Protein AF-A0A0P9D0D9-F1 (afdb_monomer_lite)

Secondary structure (DSSP, 8-state):
-----SEEEHHHHHHHHHHH--S--TTHHHHHHHHHHTBSEEEEEEEEGGGEE---TTGGG-HHHHHHHHS-GGGSPPEEEEEEETTTTEEEEEE-HHHHHHHHHTT--EEEEEEE-GGGB-S----

Radius of gyration: 14.39 Å; chains: 1; bounding box: 33×36×36 Å

Sequence (127 aa):
MKEYPERIEAQALLKLVLGLHTRVLRNDDEGLRQQISQFSDYVLRSVPLDELLLRFDDWGNDARVLEYADMDVDKQPPIVLGHRMYPSGKLNVIDGLHRSVARLRCGLDTVWAYVPDDDRIKAGIDA

pLDDT: mean 84.09, std 15.45, range [35.59, 97.25]

Organism: NCBI:txid471514

InterPro domains:
  IPR036086 ParB/Sulfiredoxin superfamily [SSF110849] (34-118)

Foldseek 3Di:
DPDDDQKDFLVRVLVVQVVVCPDDDPPLSVVLSVQSVQFGMWGKDKDFLVLAPADVPPLLPPVLLVVLLPDDQVPDDAWEWGDQDPPVSHIYTSGDSSNSSSCVVNVHGITIYTYGPPVGRPPDDDD

Structure (mmCIF, N/CA/C/O backbone):
data_AF-A0A0P9D0D9-F1
#
_entry.id   AF-A0A0P9D0D9-F1
#
loop_
_atom_site.group_PDB
_atom_site.id
_atom_site.type_symbol
_atom_site.label_atom_id
_atom_site.label_alt_id
_atom_site.label_comp_i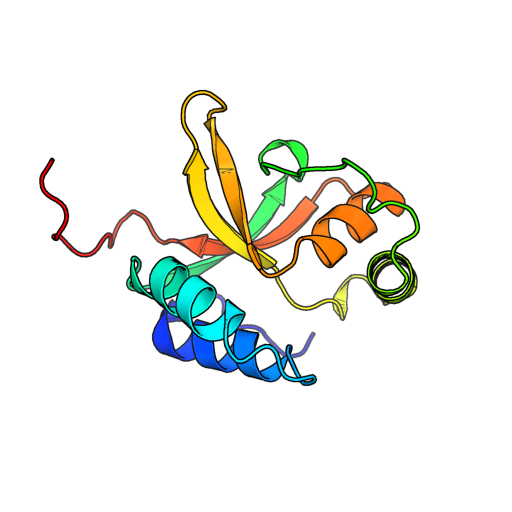d
_atom_site.label_asym_id
_atom_site.label_entity_id
_atom_site.label_seq_id
_atom_site.pdbx_PDB_ins_code
_atom_site.Cartn_x
_atom_site.Cartn_y
_atom_site.Cartn_z
_atom_site.occupancy
_atom_site.B_iso_or_equiv
_atom_site.auth_seq_id
_atom_site.auth_comp_id
_atom_site.auth_asym_id
_atom_site.auth_atom_id
_atom_site.pdbx_PDB_model_num
ATOM 1 N N . MET A 1 1 ? -1.221 -17.423 -2.555 1.00 50.34 1 MET A N 1
ATOM 2 C CA . MET A 1 1 ? -0.846 -16.344 -1.618 1.00 50.34 1 MET A CA 1
ATOM 3 C C . MET A 1 1 ? -0.649 -16.936 -0.232 1.00 50.34 1 MET A C 1
ATOM 5 O O . MET A 1 1 ? -1.461 -17.764 0.154 1.00 50.34 1 MET A O 1
ATOM 9 N N . LYS A 1 2 ? 0.380 -16.531 0.531 1.00 50.75 2 LYS A N 1
ATOM 10 C CA . LYS A 1 2 ? 0.234 -16.549 2.000 1.00 50.75 2 LYS A CA 1
ATOM 11 C C . LYS A 1 2 ? -1.017 -15.718 2.276 1.00 50.75 2 LYS A C 1
ATOM 13 O O . LYS A 1 2 ? -1.059 -14.583 1.816 1.00 50.75 2 LYS A O 1
ATOM 18 N N . GLU A 1 3 ? -2.036 -16.313 2.882 1.00 80.81 3 GLU A N 1
ATOM 19 C CA . GLU A 1 3 ? -3.331 -15.668 3.100 1.00 80.81 3 GLU A CA 1
ATOM 20 C C . GLU A 1 3 ? -3.124 -14.444 3.995 1.00 80.81 3 GLU A C 1
ATOM 22 O O . GLU A 1 3 ? -2.958 -14.550 5.210 1.00 80.81 3 GLU A O 1
ATOM 27 N N . TYR A 1 4 ? -3.026 -13.272 3.372 1.00 90.31 4 TYR A N 1
ATOM 28 C CA . TYR A 1 4 ? -3.107 -12.014 4.089 1.00 90.31 4 TYR A CA 1
ATOM 29 C C . TYR A 1 4 ? -4.527 -11.928 4.651 1.00 90.31 4 TYR A C 1
ATOM 31 O O . TYR A 1 4 ? -5.474 -12.146 3.892 1.00 90.31 4 TYR A O 1
ATOM 39 N N . PRO A 1 5 ? -4.699 -11.673 5.956 1.00 93.69 5 PRO A N 1
ATOM 40 C CA . PRO A 1 5 ? -6.031 -11.593 6.528 1.00 93.69 5 PRO A CA 1
ATOM 41 C C . PRO A 1 5 ? -6.815 -10.452 5.870 1.00 93.69 5 PRO A C 1
ATOM 43 O O . PRO A 1 5 ? -6.277 -9.375 5.626 1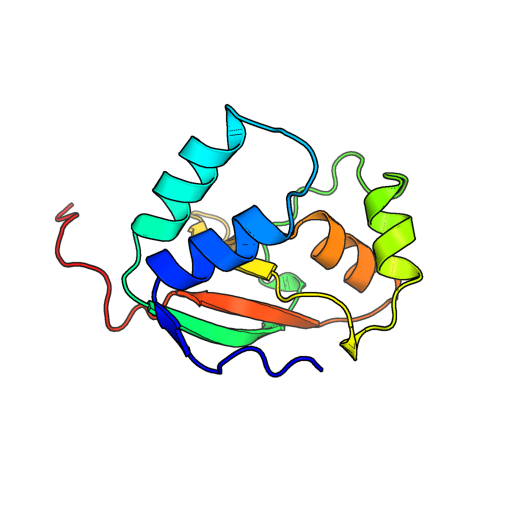.00 93.69 5 PRO A O 1
ATOM 46 N N . GLU A 1 6 ? -8.105 -10.670 5.619 1.00 94.44 6 GLU A N 1
ATOM 47 C CA . GLU A 1 6 ? -8.977 -9.643 5.030 1.00 94.44 6 GLU A CA 1
ATOM 48 C C . GLU A 1 6 ? -9.056 -8.378 5.897 1.00 94.44 6 GLU A C 1
ATOM 50 O O . GLU A 1 6 ? -9.304 -7.285 5.394 1.00 94.44 6 GLU A O 1
ATOM 55 N N . ARG A 1 7 ? -8.817 -8.521 7.204 1.00 95.06 7 ARG A N 1
ATOM 56 C CA . ARG A 1 7 ? -8.773 -7.439 8.184 1.00 95.06 7 ARG A CA 1
ATOM 57 C C . ARG A 1 7 ? -7.596 -7.626 9.131 1.00 95.06 7 ARG A C 1
ATOM 59 O O . ARG A 1 7 ? -7.321 -8.742 9.567 1.00 95.06 7 ARG A O 1
ATOM 66 N N . ILE A 1 8 ? -6.936 -6.532 9.490 1.00 95.31 8 ILE A N 1
ATOM 67 C CA . ILE A 1 8 ? -5.769 -6.555 10.369 1.00 95.31 8 ILE A CA 1
ATOM 68 C C . ILE A 1 8 ? -5.737 -5.327 11.281 1.00 95.31 8 ILE A C 1
ATOM 70 O O . ILE A 1 8 ? -5.945 -4.201 10.836 1.00 95.31 8 ILE A O 1
ATOM 74 N N . GLU A 1 9 ? -5.446 -5.539 12.561 1.00 95.06 9 GLU A N 1
ATOM 75 C CA . GLU A 1 9 ? -5.218 -4.444 13.507 1.00 95.06 9 GLU A CA 1
ATOM 76 C C . GLU A 1 9 ? -3.925 -3.697 13.157 1.00 95.06 9 GLU A C 1
ATOM 78 O O . GLU A 1 9 ? -2.925 -4.310 12.765 1.00 95.06 9 GLU A O 1
ATOM 83 N N . ALA A 1 10 ? -3.886 -2.385 13.387 1.00 92.81 10 ALA A N 1
ATOM 84 C CA . ALA A 1 10 ? -2.731 -1.542 13.072 1.00 92.81 10 ALA A CA 1
ATOM 85 C C . ALA A 1 10 ? -1.412 -2.058 13.680 1.00 92.81 10 ALA A C 1
ATOM 87 O O . ALA A 1 10 ? -0.364 -2.025 13.035 1.00 92.81 10 ALA A O 1
ATOM 88 N N . GLN A 1 11 ? -1.447 -2.603 14.903 1.00 92.88 11 GLN A N 1
ATOM 89 C CA . GLN A 1 11 ? -0.252 -3.160 15.544 1.00 92.88 11 GLN A CA 1
ATOM 90 C C . GLN A 1 11 ? 0.251 -4.434 14.845 1.00 92.88 11 GLN A C 1
ATOM 92 O O . GLN A 1 11 ? 1.463 -4.646 14.742 1.00 92.88 11 GLN A O 1
ATOM 97 N N . ALA A 1 12 ? -0.659 -5.291 14.377 1.00 94.69 12 ALA A N 1
ATOM 98 C CA . ALA A 1 12 ? -0.314 -6.492 13.624 1.00 94.69 12 ALA A CA 1
ATOM 99 C C . ALA A 1 12 ? 0.183 -6.137 12.215 1.00 94.69 12 ALA A C 1
ATOM 101 O O . ALA A 1 12 ? 1.179 -6.704 11.762 1.00 94.69 12 ALA A O 1
ATOM 102 N N . LEU A 1 13 ? -0.435 -5.142 11.571 1.00 94.94 13 LEU A N 1
ATOM 103 C CA . LEU A 1 13 ? 0.015 -4.615 10.285 1.00 94.94 13 LEU A CA 1
ATOM 104 C C . LEU A 1 13 ? 1.421 -4.027 10.380 1.00 94.94 13 LEU A C 1
ATOM 106 O O . LEU A 1 13 ? 2.272 -4.350 9.558 1.00 94.94 13 LEU A O 1
ATOM 110 N N . LEU A 1 14 ? 1.705 -3.239 11.418 1.00 93.00 14 LEU A N 1
ATOM 111 C CA . LEU A 1 14 ? 3.039 -2.689 11.640 1.00 93.00 14 LEU A CA 1
ATOM 112 C C . LEU A 1 14 ? 4.092 -3.799 11.771 1.00 93.00 14 LEU A C 1
ATOM 114 O O . LEU A 1 14 ? 5.147 -3.717 11.152 1.00 93.00 14 LEU A O 1
ATOM 118 N N . LYS A 1 15 ? 3.808 -4.873 12.523 1.00 91.31 15 LYS A N 1
ATOM 119 C CA . LYS A 1 15 ? 4.717 -6.032 12.617 1.00 91.31 15 LYS A CA 1
ATOM 120 C C . LYS A 1 15 ? 4.943 -6.696 11.257 1.00 91.31 15 LYS A C 1
ATOM 122 O O . LYS A 1 15 ? 6.069 -7.092 10.963 1.00 91.31 15 LYS A O 1
ATOM 127 N N . LEU A 1 16 ? 3.894 -6.811 10.442 1.00 91.19 16 LEU A N 1
ATOM 128 C CA . LEU A 1 16 ? 3.983 -7.356 9.089 1.00 91.19 16 LEU A CA 1
ATOM 129 C C . LEU A 1 16 ? 4.884 -6.487 8.205 1.00 91.19 16 LEU A C 1
ATOM 131 O O . LEU A 1 16 ? 5.813 -7.015 7.602 1.00 91.19 16 LEU A O 1
ATOM 135 N N . VAL A 1 17 ? 4.651 -5.172 8.173 1.00 91.06 17 VAL A N 1
ATOM 136 C CA . VAL A 1 17 ? 5.437 -4.210 7.381 1.00 91.06 17 VAL A CA 1
ATOM 137 C C . VAL A 1 17 ? 6.905 -4.226 7.802 1.00 91.06 17 VAL A C 1
ATOM 139 O O . VAL A 1 17 ? 7.780 -4.411 6.959 1.00 91.06 17 VAL A O 1
ATOM 142 N N . LEU A 1 18 ? 7.188 -4.139 9.104 1.00 88.00 18 LEU A N 1
ATOM 143 C CA . LEU A 1 18 ? 8.560 -4.180 9.622 1.00 88.00 18 LEU A CA 1
ATOM 144 C C . LEU A 1 18 ? 9.261 -5.512 9.308 1.00 88.00 18 LEU A C 1
ATOM 146 O O . LEU A 1 18 ? 10.463 -5.537 9.064 1.00 88.00 18 LEU A O 1
ATOM 150 N N . GLY A 1 19 ? 8.517 -6.622 9.254 1.00 87.19 19 GLY A N 1
ATOM 151 C CA . GLY A 1 19 ? 9.046 -7.918 8.826 1.00 87.19 19 GLY A CA 1
ATOM 152 C C . GLY A 1 19 ? 9.440 -7.977 7.344 1.00 87.19 19 GLY A C 1
ATOM 153 O O . GLY A 1 19 ? 10.298 -8.780 6.982 1.00 87.19 19 GLY A O 1
ATOM 154 N N . LEU A 1 20 ? 8.849 -7.131 6.491 1.00 84.19 20 LEU A N 1
ATOM 155 C CA . LEU A 1 20 ? 9.225 -6.995 5.077 1.00 84.19 20 LEU A CA 1
ATOM 156 C C . LEU A 1 20 ? 10.466 -6.107 4.896 1.00 84.19 20 LEU A C 1
ATOM 158 O O . LEU A 1 20 ? 11.214 -6.274 3.934 1.00 84.19 20 LEU A O 1
ATOM 162 N N . HIS A 1 21 ? 10.712 -5.187 5.828 1.00 80.69 21 HIS A N 1
ATOM 163 C CA . HIS A 1 21 ? 11.859 -4.278 5.830 1.00 80.69 21 HIS A CA 1
ATOM 164 C C . HIS A 1 21 ? 13.078 -4.953 6.485 1.00 80.69 21 HIS A C 1
ATOM 166 O O . HIS A 1 21 ? 13.580 -4.545 7.526 1.00 80.69 21 HIS A O 1
ATOM 172 N N . THR A 1 22 ? 13.596 -6.023 5.873 1.00 65.56 22 THR A N 1
ATOM 173 C CA . THR A 1 22 ? 14.697 -6.833 6.441 1.00 65.56 22 THR A CA 1
ATOM 174 C C . THR A 1 22 ? 16.072 -6.139 6.444 1.00 65.56 22 THR A C 1
ATOM 176 O O . THR A 1 22 ? 17.063 -6.740 6.861 1.00 65.56 22 THR A O 1
ATOM 179 N N . ARG A 1 23 ? 16.178 -4.889 5.968 1.00 57.69 23 ARG A N 1
ATOM 180 C CA . ARG A 1 23 ? 17.413 -4.087 5.949 1.00 57.69 23 ARG A CA 1
ATOM 181 C C . ARG A 1 23 ? 17.166 -2.716 6.588 1.00 57.69 23 ARG A C 1
ATOM 183 O O . ARG A 1 23 ? 16.705 -1.799 5.931 1.00 57.69 23 ARG A O 1
ATOM 190 N N . VAL A 1 24 ? 17.488 -2.645 7.881 1.00 52.31 24 VAL A N 1
ATOM 191 C CA . VAL A 1 24 ? 17.735 -1.473 8.745 1.00 52.31 24 VAL A CA 1
ATOM 192 C C . VAL A 1 24 ? 17.421 -0.097 8.132 1.00 52.31 24 VAL A C 1
ATOM 194 O O . VAL A 1 24 ? 18.274 0.488 7.468 1.00 52.31 24 VAL A O 1
ATOM 197 N N . LEU A 1 25 ? 16.278 0.483 8.506 1.00 51.28 25 LEU A N 1
ATOM 198 C CA . LEU A 1 25 ? 16.042 1.932 8.476 1.00 51.28 25 LEU A CA 1
ATOM 199 C C . LEU A 1 25 ? 15.435 2.368 9.817 1.00 51.28 25 LEU A C 1
ATOM 201 O O . LEU A 1 25 ? 14.258 2.682 9.925 1.00 51.28 25 LEU A O 1
ATOM 205 N N . ARG A 1 26 ? 16.270 2.409 10.869 1.00 54.59 26 ARG A N 1
ATOM 206 C CA . ARG A 1 26 ? 15.846 2.754 12.246 1.00 54.59 26 ARG A CA 1
ATOM 207 C C . ARG A 1 26 ? 15.100 4.093 12.370 1.00 54.59 26 ARG A C 1
ATOM 209 O O . ARG A 1 26 ? 14.390 4.276 13.350 1.00 54.59 26 ARG A O 1
ATOM 216 N N . ASN A 1 27 ? 15.283 5.016 11.424 1.00 54.59 27 ASN A N 1
ATOM 217 C CA . ASN A 1 27 ? 14.621 6.323 11.437 1.00 54.59 27 ASN A CA 1
ATOM 218 C C . ASN A 1 27 ? 13.268 6.324 10.700 1.00 54.59 27 ASN A C 1
ATOM 220 O O . ASN A 1 27 ? 12.391 7.095 11.079 1.00 54.59 27 ASN A O 1
ATOM 224 N N . ASP A 1 28 ? 13.072 5.453 9.705 1.00 62.94 28 ASP A N 1
ATOM 225 C CA . ASP A 1 28 ? 11.815 5.385 8.940 1.00 62.94 28 ASP A CA 1
ATOM 226 C C . ASP A 1 28 ? 10.740 4.582 9.690 1.00 62.94 28 ASP A C 1
ATOM 228 O O . ASP A 1 28 ? 9.543 4.837 9.535 1.00 62.94 28 ASP A O 1
ATOM 232 N N . ASP A 1 29 ? 11.160 3.684 10.587 1.00 76.44 29 ASP A N 1
ATOM 233 C CA . ASP A 1 29 ? 10.271 2.869 11.421 1.00 76.44 29 ASP A CA 1
ATOM 234 C C . ASP A 1 29 ? 9.351 3.712 12.319 1.00 76.44 29 ASP A C 1
ATOM 236 O O . ASP A 1 29 ? 8.203 3.331 12.556 1.00 76.44 29 ASP A O 1
ATOM 240 N N . GLU A 1 30 ? 9.823 4.862 12.814 1.00 82.06 30 GLU A N 1
ATOM 241 C CA . GLU A 1 30 ? 9.011 5.749 13.656 1.00 82.06 30 GLU A CA 1
ATOM 242 C C . GLU A 1 30 ? 7.954 6.490 12.825 1.00 82.06 30 GLU A C 1
ATOM 244 O O . GLU A 1 30 ? 6.794 6.567 13.228 1.00 82.06 30 GLU A O 1
ATOM 249 N N . GLY A 1 31 ? 8.311 6.953 11.622 1.00 86.12 31 GLY A N 1
ATOM 250 C CA . GLY A 1 31 ? 7.362 7.573 10.694 1.00 86.12 31 GLY A CA 1
ATOM 251 C C . GLY A 1 31 ? 6.288 6.592 10.211 1.00 86.12 31 GLY A C 1
ATOM 252 O O . GLY A 1 31 ? 5.108 6.946 10.148 1.00 86.12 31 GLY A O 1
ATOM 253 N N . LEU A 1 32 ? 6.674 5.345 9.922 1.00 87.62 32 LEU A N 1
ATOM 254 C CA . LEU A 1 32 ? 5.744 4.258 9.602 1.00 87.62 32 LEU A CA 1
ATOM 255 C C . LEU A 1 32 ? 4.843 3.930 10.793 1.00 87.62 32 LEU A C 1
ATOM 257 O O . LEU A 1 32 ? 3.627 3.826 10.640 1.00 87.62 32 LEU A O 1
ATOM 261 N N . ARG A 1 33 ? 5.418 3.808 11.996 1.00 90.06 33 ARG A N 1
ATOM 262 C CA . ARG A 1 33 ? 4.663 3.548 13.226 1.00 90.06 33 ARG A CA 1
ATOM 263 C C . ARG A 1 33 ? 3.622 4.629 13.474 1.00 90.06 33 ARG A C 1
ATOM 265 O O . ARG A 1 33 ? 2.477 4.275 13.749 1.00 90.06 33 ARG A O 1
ATOM 272 N N . GLN A 1 34 ? 3.994 5.904 13.384 1.00 88.44 34 GLN A N 1
ATOM 273 C CA . GLN A 1 34 ? 3.077 7.020 13.609 1.00 88.44 34 GLN A CA 1
ATOM 274 C C . GLN A 1 34 ? 1.930 7.006 12.601 1.00 88.44 34 GLN A C 1
ATOM 276 O O . GLN A 1 34 ? 0.776 7.024 13.015 1.00 88.44 34 GLN A O 1
ATOM 281 N N . GLN A 1 35 ? 2.229 6.888 11.304 1.00 90.44 35 GLN A N 1
ATOM 282 C CA . GLN A 1 35 ? 1.199 6.863 10.261 1.00 90.44 35 GLN A CA 1
ATOM 283 C C . GLN A 1 35 ? 0.274 5.647 10.384 1.00 90.44 35 GLN A C 1
ATOM 285 O O . GLN A 1 35 ? -0.941 5.797 10.311 1.00 90.44 35 GLN A O 1
ATOM 290 N N . ILE A 1 36 ? 0.817 4.449 10.631 1.00 91.94 36 ILE A N 1
ATOM 291 C CA . ILE A 1 36 ? -0.009 3.239 10.740 1.00 91.94 36 ILE A CA 1
ATOM 292 C C . ILE A 1 36 ? -0.894 3.283 11.993 1.00 91.94 36 ILE A C 1
ATOM 294 O O . ILE A 1 36 ? -2.062 2.897 11.936 1.00 91.94 36 ILE A O 1
ATOM 298 N N . SER A 1 37 ? -0.355 3.776 13.114 1.00 90.44 37 SER A N 1
ATOM 299 C CA . SER A 1 37 ? -1.030 3.773 14.424 1.00 90.44 37 SER A CA 1
ATOM 300 C C . SER A 1 37 ? -2.098 4.860 14.589 1.00 90.44 37 SER A C 1
ATOM 302 O O . SE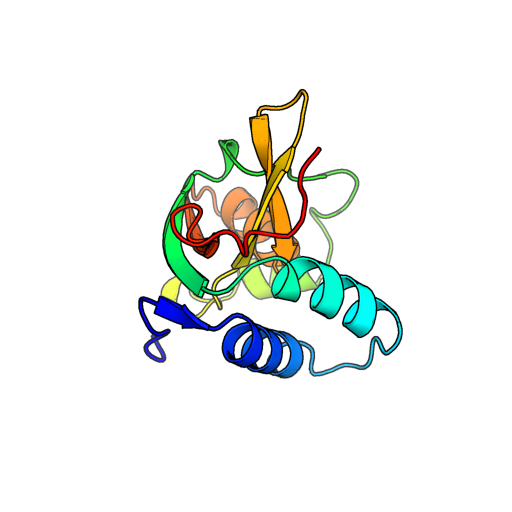R A 1 37 ? -2.794 4.856 15.608 1.00 90.44 37 SER A O 1
ATOM 304 N N . GLN A 1 38 ? -2.242 5.774 13.620 1.00 89.00 38 GLN A N 1
ATOM 305 C CA . GLN A 1 38 ? -3.374 6.713 13.549 1.00 89.00 38 GLN A CA 1
ATOM 306 C C . GLN A 1 38 ? -4.714 5.981 13.408 1.00 89.00 38 GLN A C 1
ATOM 308 O O . GLN A 1 38 ? -5.754 6.488 13.825 1.00 89.00 38 GLN A O 1
ATOM 313 N N . PHE A 1 39 ? -4.676 4.756 12.890 1.00 89.12 39 PHE A N 1
ATOM 314 C CA . PHE A 1 39 ? -5.845 3.932 12.639 1.00 89.12 39 PHE A CA 1
ATOM 315 C C . PHE A 1 39 ? -5.895 2.742 13.595 1.00 89.12 39 PHE A C 1
ATOM 317 O O . PHE A 1 39 ? -4.885 2.327 14.166 1.00 89.12 39 PHE A O 1
ATOM 324 N N . SER A 1 40 ? -7.094 2.207 13.805 1.00 89.38 40 SER A N 1
ATOM 325 C CA . SER A 1 40 ? -7.312 1.019 14.635 1.00 89.38 40 SER A CA 1
ATOM 326 C C . SER A 1 40 ? -7.161 -0.262 13.813 1.00 89.38 40 SER A C 1
ATOM 328 O O . SER A 1 40 ? -6.389 -1.150 14.176 1.00 89.38 40 SER A O 1
ATOM 330 N N . ASP A 1 41 ? -7.843 -0.301 12.672 1.00 92.81 41 ASP A N 1
ATOM 331 C CA . ASP A 1 41 ? -8.007 -1.458 11.807 1.00 92.81 41 ASP A CA 1
ATOM 332 C C . ASP A 1 41 ? -7.758 -1.085 10.342 1.00 92.81 41 ASP A C 1
ATOM 334 O O . ASP A 1 41 ? -7.995 0.045 9.908 1.00 92.81 41 ASP A O 1
ATOM 338 N N . TYR A 1 42 ? -7.327 -2.078 9.572 1.00 95.12 42 TYR A N 1
ATOM 339 C CA . TYR A 1 42 ? -7.180 -2.008 8.126 1.00 95.12 42 TYR A CA 1
ATOM 340 C C . TYR A 1 42 ? -7.912 -3.168 7.465 1.00 95.12 42 TYR A C 1
ATOM 342 O O . TYR A 1 42 ? -7.989 -4.265 8.021 1.00 95.12 42 TYR A O 1
ATOM 350 N N . VAL A 1 43 ? -8.394 -2.940 6.248 1.00 95.50 43 VAL A N 1
ATOM 351 C CA . VAL A 1 43 ? -9.076 -3.933 5.416 1.00 95.50 43 VAL A CA 1
ATOM 352 C C . VAL A 1 43 ? -8.302 -4.119 4.120 1.00 95.50 43 VAL A C 1
ATOM 354 O O . VAL A 1 43 ? -7.920 -3.145 3.472 1.00 95.50 43 VAL A O 1
ATOM 357 N N . LEU A 1 44 ? -8.074 -5.371 3.736 1.00 95.88 44 LEU A N 1
ATOM 358 C CA . LEU A 1 44 ? -7.433 -5.726 2.480 1.00 95.88 44 LEU A CA 1
ATOM 359 C C . LEU A 1 44 ? -8.408 -5.506 1.317 1.00 95.88 44 LEU A C 1
ATOM 361 O O . LEU A 1 44 ? -9.504 -6.065 1.300 1.00 95.88 44 LEU A O 1
ATOM 365 N N . ARG A 1 45 ? -8.021 -4.690 0.336 1.00 95.31 45 ARG A N 1
ATOM 366 C CA . ARG A 1 45 ? -8.834 -4.373 -0.847 1.00 95.31 45 ARG A CA 1
ATOM 367 C C . ARG A 1 45 ? -7.972 -4.308 -2.101 1.00 95.31 45 ARG A C 1
ATOM 369 O O . ARG A 1 45 ? -6.782 -4.009 -2.022 1.00 95.31 45 ARG A O 1
ATOM 376 N N . SER A 1 46 ? -8.586 -4.555 -3.254 1.00 95.62 46 SER A N 1
ATOM 377 C CA . SER A 1 46 ? -8.006 -4.169 -4.540 1.00 95.62 46 SER A CA 1
ATOM 378 C C . SER A 1 46 ? -8.310 -2.691 -4.766 1.00 95.62 46 SER A C 1
ATOM 380 O O . SER A 1 46 ? -9.473 -2.290 -4.696 1.00 95.62 46 SER A O 1
ATOM 382 N N . VAL A 1 47 ? -7.274 -1.879 -4.964 1.00 96.25 47 VAL A N 1
ATOM 383 C CA . VAL A 1 47 ? -7.384 -0.421 -5.095 1.00 96.25 47 VAL A CA 1
ATOM 384 C C . VAL A 1 47 ? -6.862 0.010 -6.467 1.00 96.25 47 VAL A C 1
ATOM 386 O O . VAL A 1 47 ? -5.770 -0.430 -6.847 1.00 96.25 47 VAL A O 1
ATOM 389 N N . PRO A 1 48 ? -7.597 0.864 -7.203 1.00 96.88 48 PRO A N 1
ATOM 390 C CA . PRO A 1 48 ? -7.107 1.469 -8.437 1.00 96.88 48 PRO A CA 1
ATOM 391 C C . PRO A 1 48 ? -5.831 2.287 -8.206 1.00 96.88 48 PRO A C 1
ATOM 393 O O . PRO A 1 48 ? -5.726 3.065 -7.257 1.00 96.88 48 PRO A O 1
ATOM 396 N N . LEU A 1 49 ? -4.838 2.122 -9.077 1.00 95.06 49 LEU A N 1
ATOM 397 C CA . LEU A 1 49 ? -3.548 2.808 -8.960 1.00 95.06 49 LEU A CA 1
ATOM 398 C C . LEU A 1 49 ? -3.652 4.318 -9.229 1.00 95.06 49 LEU A C 1
ATOM 400 O O . LEU A 1 49 ? -2.815 5.080 -8.747 1.00 95.06 49 LEU A O 1
ATOM 404 N N . ASP A 1 50 ? -4.670 4.770 -9.963 1.00 94.19 50 ASP A N 1
ATOM 405 C CA . ASP A 1 50 ? -4.923 6.188 -10.235 1.00 94.19 50 ASP A CA 1
ATOM 406 C C . ASP A 1 50 ? -5.472 6.951 -9.015 1.00 94.19 50 ASP A C 1
ATOM 408 O O . ASP A 1 50 ? -5.232 8.160 -8.892 1.00 94.19 50 ASP A O 1
ATOM 412 N N . GLU A 1 51 ? -6.101 6.249 -8.069 1.00 94.56 51 GLU A N 1
ATOM 413 C CA . GLU A 1 51 ? -6.500 6.776 -6.761 1.00 94.56 51 GLU A CA 1
ATOM 414 C C . GLU A 1 51 ? -5.316 7.019 -5.816 1.00 94.56 51 GLU A C 1
ATOM 416 O O . GLU A 1 51 ? -5.474 7.711 -4.806 1.00 94.56 51 GLU A O 1
ATOM 421 N N . LEU A 1 52 ? -4.129 6.482 -6.115 1.00 94.19 52 LEU A N 1
ATOM 422 C CA . LEU A 1 52 ? -2.960 6.605 -5.250 1.00 94.19 52 LEU A CA 1
ATOM 423 C C . LEU A 1 52 ? -2.173 7.885 -5.528 1.00 94.19 52 LEU A C 1
ATOM 425 O O . LEU A 1 52 ? -1.922 8.275 -6.674 1.00 94.19 52 LEU A O 1
ATOM 429 N N . LEU A 1 53 ? -1.711 8.524 -4.455 1.00 90.62 53 LEU A N 1
ATOM 430 C CA . LEU A 1 53 ? -0.745 9.609 -4.530 1.00 90.62 53 LEU A CA 1
ATOM 431 C C . LEU A 1 53 ? 0.658 9.023 -4.728 1.00 90.62 53 LEU A C 1
ATOM 433 O O . LEU A 1 53 ? 1.401 8.793 -3.775 1.00 90.62 53 LEU A O 1
ATOM 437 N N . LEU A 1 54 ? 1.014 8.778 -5.985 1.00 86.00 54 LEU A N 1
ATOM 438 C CA . LEU A 1 54 ? 2.333 8.292 -6.377 1.00 86.00 54 LEU A CA 1
ATOM 439 C C . LEU A 1 54 ? 3.224 9.475 -6.768 1.00 86.00 54 LEU A C 1
ATOM 441 O O . LEU A 1 54 ? 2.836 10.308 -7.586 1.00 86.00 54 LEU A O 1
ATOM 445 N N . ARG A 1 55 ? 4.422 9.550 -6.181 1.00 73.94 55 ARG A N 1
ATOM 446 C CA . ARG A 1 55 ? 5.473 10.487 -6.600 1.00 73.94 55 ARG A CA 1
ATOM 447 C C . ARG A 1 55 ? 6.418 9.724 -7.518 1.00 73.94 55 ARG A C 1
ATOM 449 O O . ARG A 1 55 ? 7.078 8.790 -7.073 1.00 73.94 55 ARG A O 1
ATOM 456 N N . PHE A 1 56 ? 6.413 10.060 -8.803 1.00 65.88 56 PHE A N 1
ATOM 457 C CA . PHE A 1 56 ? 7.090 9.279 -9.845 1.00 65.88 56 PHE A CA 1
ATOM 458 C C . PHE A 1 56 ? 8.548 9.665 -10.046 1.00 65.88 56 PHE A C 1
ATOM 460 O O . PHE A 1 56 ? 9.234 9.030 -10.842 1.00 65.88 56 PHE A O 1
ATOM 467 N N . ASP A 1 57 ? 9.014 10.665 -9.308 1.00 60.31 57 ASP A N 1
ATOM 468 C CA . ASP A 1 57 ? 9.998 11.630 -9.787 1.00 60.31 57 ASP A CA 1
ATOM 469 C C . ASP A 1 57 ? 11.414 11.072 -10.039 1.00 60.31 57 ASP A C 1
ATOM 471 O O . ASP A 1 57 ? 12.256 11.851 -10.443 1.00 60.31 57 ASP A O 1
ATOM 475 N N . ASP A 1 58 ? 11.671 9.764 -9.862 1.00 56.47 58 ASP A N 1
ATOM 476 C CA . ASP A 1 58 ? 12.861 9.054 -10.390 1.00 56.47 58 ASP A CA 1
ATOM 477 C C . ASP A 1 58 ? 12.841 7.506 -10.217 1.00 56.47 58 ASP A C 1
ATOM 479 O O . ASP A 1 58 ? 13.867 6.826 -10.265 1.00 56.47 58 ASP A O 1
ATOM 483 N N . TRP A 1 59 ? 11.674 6.882 -10.014 1.00 67.88 59 TRP A N 1
ATOM 484 C CA . TRP A 1 59 ? 11.609 5.500 -9.489 1.00 67.88 59 TRP A CA 1
ATOM 485 C C . TRP A 1 59 ? 11.623 4.411 -10.564 1.00 67.88 59 TRP A C 1
ATOM 487 O O . TRP A 1 59 ? 11.791 3.235 -10.248 1.00 67.88 59 TRP A O 1
ATOM 497 N N . GLY A 1 60 ? 11.465 4.776 -11.840 1.00 65.62 60 GLY A N 1
ATOM 498 C CA . GLY A 1 60 ? 11.320 3.812 -12.936 1.00 65.62 60 GLY A CA 1
ATOM 499 C C . GLY A 1 60 ? 12.491 2.833 -13.066 1.00 65.62 60 GLY A C 1
ATOM 500 O O . GLY A 1 60 ? 12.279 1.706 -13.507 1.00 65.62 60 GLY A O 1
ATOM 501 N N . ASN A 1 61 ? 13.694 3.235 -12.642 1.00 75.62 61 ASN A N 1
ATOM 502 C CA . ASN A 1 61 ? 14.911 2.421 -12.686 1.00 75.62 61 ASN A CA 1
ATOM 503 C C . ASN A 1 61 ? 15.440 2.026 -11.292 1.00 75.62 61 ASN A C 1
ATOM 505 O O . ASN A 1 61 ? 16.550 1.503 -11.203 1.00 75.62 61 ASN A O 1
ATOM 509 N N . ASP A 1 62 ? 14.687 2.256 -10.205 1.00 87.38 62 ASP A N 1
ATOM 510 C CA . ASP A 1 62 ? 15.072 1.746 -8.879 1.00 87.38 62 ASP A CA 1
ATOM 511 C C . ASP A 1 62 ? 15.068 0.208 -8.928 1.00 87.38 62 ASP A C 1
ATOM 513 O O . ASP A 1 62 ? 14.093 -0.413 -9.358 1.00 87.38 62 ASP A O 1
ATOM 517 N N . ALA A 1 63 ? 16.167 -0.416 -8.493 1.00 87.81 63 ALA A N 1
ATOM 518 C CA . ALA A 1 63 ? 16.338 -1.867 -8.528 1.00 87.81 63 ALA A CA 1
ATOM 519 C C . ALA A 1 63 ? 15.190 -2.615 -7.829 1.00 87.81 63 ALA A C 1
ATOM 521 O O . ALA A 1 63 ? 14.775 -3.668 -8.301 1.00 87.81 63 ALA A O 1
ATOM 522 N N . ARG A 1 64 ? 14.605 -2.042 -6.770 1.00 88.12 64 ARG A N 1
ATOM 523 C CA . ARG A 1 64 ? 13.454 -2.631 -6.071 1.00 88.12 64 ARG A CA 1
ATOM 524 C C . ARG A 1 64 ? 12.192 -2.616 -6.926 1.00 88.12 64 ARG A C 1
ATOM 526 O O . ARG A 1 64 ? 11.402 -3.547 -6.839 1.00 88.12 64 ARG A O 1
ATOM 533 N N . VAL A 1 65 ? 11.986 -1.589 -7.760 1.00 90.31 65 VAL A N 1
ATOM 534 C CA . VAL A 1 65 ? 10.872 -1.588 -8.729 1.00 90.31 65 VAL A CA 1
ATOM 535 C C . VAL A 1 65 ? 11.046 -2.733 -9.719 1.00 90.31 65 VAL A C 1
ATOM 537 O O . VAL A 1 65 ? 10.075 -3.427 -10.003 1.00 90.31 65 VAL A O 1
ATOM 540 N N . LEU A 1 66 ? 12.267 -2.958 -10.213 1.00 90.50 66 LEU A N 1
ATOM 541 C CA . LEU A 1 66 ? 12.560 -4.061 -11.133 1.00 90.50 66 LEU A CA 1
ATOM 542 C C . LEU A 1 66 ? 12.351 -5.426 -10.461 1.00 90.50 66 LEU A C 1
ATOM 544 O O . LEU A 1 66 ? 11.650 -6.267 -11.011 1.00 90.50 66 LEU A O 1
ATOM 548 N N . GLU A 1 67 ? 12.855 -5.610 -9.238 1.00 90.88 67 GLU A N 1
ATOM 549 C CA . GLU A 1 67 ? 12.654 -6.839 -8.456 1.00 90.88 67 GLU A CA 1
ATOM 550 C C . GLU A 1 67 ? 11.168 -7.164 -8.252 1.00 90.88 67 GLU A C 1
ATOM 552 O O . GLU A 1 67 ? 10.756 -8.317 -8.379 1.00 90.88 67 GLU A O 1
ATOM 557 N N . TYR A 1 68 ? 10.342 -6.158 -7.950 1.00 91.75 68 TYR A N 1
ATOM 558 C CA . TYR A 1 68 ? 8.900 -6.365 -7.836 1.00 91.75 68 TYR A CA 1
ATOM 559 C C . TYR A 1 68 ? 8.224 -6.577 -9.191 1.00 91.75 68 TYR A C 1
ATOM 561 O O . TYR A 1 68 ? 7.274 -7.350 -9.254 1.00 91.75 68 TYR A O 1
ATOM 569 N N . ALA A 1 69 ? 8.690 -5.935 -10.264 1.00 91.38 69 ALA A N 1
ATOM 570 C CA . ALA A 1 69 ? 8.142 -6.130 -11.606 1.00 91.38 69 ALA A CA 1
ATOM 571 C C . ALA A 1 69 ? 8.380 -7.561 -12.122 1.00 91.38 69 ALA A C 1
ATOM 573 O O . ALA A 1 69 ? 7.508 -8.116 -12.787 1.00 91.38 69 ALA A O 1
ATOM 574 N N . ASP A 1 70 ? 9.510 -8.169 -11.753 1.00 92.75 70 ASP A N 1
ATOM 575 C CA . ASP A 1 70 ? 9.849 -9.559 -12.080 1.00 92.75 70 ASP A CA 1
ATOM 576 C C . ASP A 1 70 ? 9.158 -10.580 -11.151 1.00 92.75 70 ASP A C 1
ATOM 578 O O . ASP A 1 70 ? 9.113 -11.780 -11.440 1.00 92.75 70 ASP A O 1
ATOM 582 N N . MET A 1 71 ? 8.613 -10.128 -10.016 1.00 90.69 71 MET A N 1
ATOM 583 C CA . MET A 1 71 ? 7.892 -10.976 -9.073 1.00 90.69 71 MET A CA 1
ATOM 584 C C . MET A 1 71 ? 6.474 -11.266 -9.566 1.00 90.69 71 MET A C 1
ATOM 586 O O . MET A 1 71 ? 5.731 -10.361 -9.941 1.00 90.69 71 MET A O 1
ATOM 590 N N . ASP A 1 72 ? 6.068 -12.532 -9.447 1.00 89.81 72 ASP A N 1
ATOM 591 C CA . ASP A 1 72 ? 4.680 -12.959 -9.629 1.00 89.81 72 ASP A CA 1
ATOM 592 C C . ASP A 1 72 ? 3.724 -12.055 -8.830 1.00 89.81 72 ASP A C 1
ATOM 594 O O . ASP A 1 72 ? 3.890 -11.849 -7.622 1.00 89.81 72 ASP A O 1
ATOM 598 N N . VAL A 1 73 ? 2.730 -11.516 -9.530 1.00 84.19 73 VAL A N 1
ATOM 599 C CA . VAL A 1 73 ? 1.737 -10.556 -9.042 1.00 84.19 73 VAL A CA 1
ATOM 600 C C . VAL A 1 73 ? 1.065 -11.057 -7.762 1.00 84.19 73 VAL A C 1
ATOM 602 O O . VAL A 1 73 ? 0.897 -10.281 -6.820 1.00 84.19 73 VAL A O 1
ATOM 605 N N . ASP A 1 74 ? 0.768 -12.356 -7.685 1.00 84.56 74 ASP A N 1
ATOM 606 C CA . ASP A 1 74 ? 0.103 -12.987 -6.536 1.00 84.56 74 ASP A CA 1
ATOM 607 C C . ASP A 1 74 ? 1.055 -13.283 -5.366 1.00 84.56 74 ASP A C 1
ATOM 609 O O . ASP A 1 74 ? 0.647 -13.780 -4.311 1.00 84.56 74 ASP A O 1
ATOM 613 N N . LYS A 1 75 ? 2.351 -13.018 -5.535 1.00 88.06 75 LYS A N 1
ATOM 614 C CA . LYS A 1 75 ? 3.369 -13.165 -4.486 1.00 88.06 75 LYS A CA 1
ATOM 615 C C . LYS A 1 75 ? 3.812 -11.828 -3.910 1.00 88.06 75 LYS A C 1
ATOM 617 O O . LYS A 1 75 ? 4.472 -11.820 -2.871 1.00 88.06 75 LYS A O 1
ATOM 622 N N . GLN A 1 76 ? 3.444 -10.719 -4.546 1.00 89.50 76 GLN A N 1
ATOM 623 C CA . GLN A 1 76 ? 3.767 -9.394 -4.038 1.00 89.50 76 GLN A CA 1
ATOM 624 C C . GLN A 1 76 ? 2.970 -9.109 -2.754 1.00 89.50 76 GLN A C 1
ATOM 626 O O . GLN A 1 76 ? 1.750 -9.291 -2.738 1.00 89.50 76 GLN A O 1
ATOM 631 N N . PRO A 1 77 ? 3.626 -8.644 -1.675 1.00 92.12 77 PRO A N 1
ATOM 632 C CA . PRO A 1 77 ? 2.917 -8.265 -0.464 1.00 92.12 77 PRO A CA 1
ATOM 633 C C . PRO A 1 77 ? 2.015 -7.048 -0.723 1.00 92.12 77 PRO A C 1
ATOM 635 O O . PRO A 1 77 ? 2.402 -6.165 -1.499 1.00 92.12 77 PRO A O 1
ATOM 638 N N . PRO A 1 78 ? 0.855 -6.948 -0.046 1.00 95.38 78 PRO A N 1
ATOM 639 C CA . PRO A 1 78 ? 0.011 -5.767 -0.117 1.00 95.38 78 PRO A CA 1
ATOM 640 C C . PRO A 1 78 ? 0.773 -4.485 0.234 1.00 95.38 78 PRO A C 1
ATOM 642 O O . PRO A 1 78 ? 1.757 -4.490 0.984 1.00 95.38 78 PRO A O 1
ATOM 645 N N . ILE A 1 79 ? 0.319 -3.368 -0.320 1.00 96.31 79 ILE A N 1
ATOM 646 C CA . ILE A 1 79 ? 0.763 -2.035 0.099 1.00 96.31 79 ILE A CA 1
ATOM 647 C C . ILE A 1 79 ? -0.042 -1.568 1.318 1.00 96.31 79 ILE A C 1
ATOM 649 O O . ILE A 1 79 ? -1.043 -2.187 1.683 1.00 96.31 79 ILE A O 1
ATOM 653 N N . VAL A 1 80 ? 0.379 -0.473 1.945 1.00 96.75 80 VAL A N 1
ATOM 654 C CA . VAL A 1 80 ? -0.355 0.147 3.057 1.00 96.75 80 VAL A CA 1
ATOM 655 C C . VAL A 1 80 ? -0.717 1.572 2.686 1.00 96.75 80 VAL A C 1
ATOM 657 O O . VAL A 1 80 ? 0.152 2.346 2.278 1.00 96.75 80 VAL A O 1
ATOM 660 N N . LEU A 1 81 ? -1.995 1.914 2.827 1.00 96.00 81 LEU A N 1
ATOM 661 C CA . LEU A 1 81 ? -2.518 3.243 2.527 1.00 96.00 81 LEU A CA 1
ATOM 662 C C . LEU A 1 81 ? -2.854 4.005 3.806 1.00 96.00 81 LEU A C 1
ATOM 664 O O . LEU A 1 81 ? -3.164 3.410 4.831 1.00 96.00 81 LEU A O 1
ATOM 668 N N . GLY A 1 82 ? -2.787 5.328 3.730 1.00 92.69 82 GLY A N 1
ATOM 669 C CA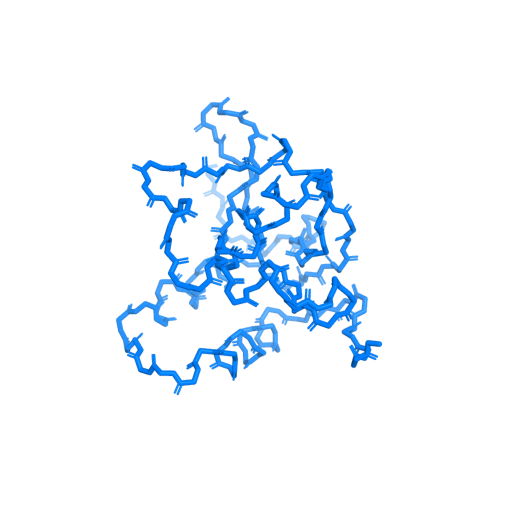 . GLY A 1 82 ? -3.266 6.245 4.759 1.00 92.69 82 GLY A CA 1
ATOM 670 C C . GLY A 1 82 ? -4.487 7.027 4.285 1.00 92.69 82 GLY A C 1
ATOM 671 O O . GLY A 1 82 ? -5.195 6.616 3.367 1.00 92.69 82 GLY A O 1
ATOM 672 N N . HIS A 1 83 ? -4.707 8.192 4.892 1.00 88.88 83 HIS A N 1
ATOM 673 C CA . HIS A 1 83 ? -5.804 9.085 4.526 1.00 88.88 83 HIS A CA 1
ATOM 674 C C . HIS A 1 83 ? -5.707 9.602 3.082 1.00 88.88 83 HIS A C 1
ATOM 676 O O . HIS A 1 83 ? -4.636 9.653 2.464 1.00 88.88 83 HIS A O 1
ATOM 682 N N . ARG A 1 84 ? -6.851 10.064 2.568 1.00 89.62 84 ARG A N 1
ATOM 683 C CA . ARG A 1 84 ? -6.896 10.881 1.353 1.00 89.62 84 ARG A CA 1
ATOM 684 C C . ARG A 1 84 ? -6.247 12.242 1.611 1.00 89.62 84 ARG A C 1
ATOM 686 O O . ARG A 1 84 ? -6.552 12.913 2.592 1.00 89.62 84 ARG A O 1
ATOM 693 N N . MET A 1 85 ? -5.373 12.661 0.705 1.00 86.62 85 MET A N 1
ATOM 694 C CA . MET A 1 85 ? -4.611 13.901 0.810 1.00 86.62 85 MET A CA 1
ATOM 695 C C . MET A 1 85 ? -5.340 15.052 0.118 1.00 86.62 85 MET A C 1
ATOM 697 O O . MET A 1 85 ? -5.602 15.001 -1.088 1.00 86.62 85 MET A O 1
ATOM 701 N N . TYR A 1 86 ? -5.604 16.131 0.852 1.00 80.69 86 TYR A N 1
ATOM 702 C CA . TYR A 1 86 ? -6.085 17.390 0.281 1.00 80.69 86 TYR A CA 1
ATOM 703 C C . TYR A 1 86 ? -4.934 18.157 -0.408 1.00 80.69 86 TYR A C 1
ATOM 705 O O . TYR A 1 86 ? -3.820 18.163 0.117 1.00 80.69 86 TYR A O 1
ATOM 713 N N . PRO A 1 87 ? -5.156 18.817 -1.562 1.00 87.00 87 PRO A N 1
ATOM 714 C CA . PRO A 1 87 ? -6.408 18.904 -2.325 1.00 87.00 87 PRO A CA 1
ATOM 715 C C . PRO A 1 87 ? -6.608 17.770 -3.340 1.00 87.00 87 PRO A C 1
ATOM 717 O O . PRO A 1 87 ? -7.630 17.732 -4.013 1.00 87.00 87 PRO A O 1
ATOM 720 N N . SER A 1 88 ? -5.647 16.853 -3.478 1.00 88.38 88 SER A N 1
ATOM 721 C CA . SER A 1 88 ? -5.658 15.844 -4.546 1.00 88.38 88 SER A CA 1
ATOM 722 C C . SER A 1 88 ? -6.822 14.846 -4.483 1.00 88.38 88 SER A C 1
ATOM 724 O O . SER A 1 88 ? -7.168 14.262 -5.504 1.00 88.38 88 SER A O 1
ATOM 726 N N . GLY A 1 89 ? -7.379 14.590 -3.293 1.00 89.62 89 GLY A N 1
ATOM 727 C CA . GLY A 1 89 ? -8.362 13.525 -3.056 1.00 89.62 89 GLY A CA 1
ATOM 728 C C . GLY A 1 89 ? -7.787 12.102 -3.150 1.00 89.62 89 GLY A C 1
ATOM 729 O O . GLY A 1 89 ? -8.518 11.129 -2.953 1.00 89.62 89 GLY A O 1
ATOM 730 N N . LYS A 1 90 ? -6.485 11.964 -3.423 1.00 92.19 90 LYS A N 1
ATOM 731 C CA . LYS A 1 90 ? -5.792 10.686 -3.608 1.00 92.19 90 LYS A CA 1
ATOM 732 C C . LYS A 1 90 ? -5.332 10.089 -2.285 1.00 92.19 90 LYS A C 1
ATOM 734 O O . LYS A 1 90 ? -4.996 10.824 -1.360 1.00 92.19 90 LYS A O 1
ATOM 739 N N . LEU A 1 91 ? -5.292 8.765 -2.199 1.00 92.44 91 LEU A N 1
ATOM 740 C CA . LEU A 1 91 ? -4.837 8.025 -1.021 1.00 92.44 91 LEU A CA 1
ATOM 741 C C . LEU A 1 91 ? -3.317 8.123 -0.877 1.00 92.44 91 LEU A C 1
ATOM 743 O O . LEU A 1 91 ? -2.579 7.872 -1.832 1.00 92.44 91 LEU A O 1
ATOM 747 N N . ASN A 1 92 ? -2.841 8.472 0.320 1.00 92.75 92 ASN A N 1
ATOM 748 C CA . ASN A 1 92 ? -1.414 8.451 0.622 1.00 92.75 92 ASN A CA 1
ATOM 749 C C . ASN A 1 92 ? -0.899 7.007 0.701 1.00 92.75 92 ASN A C 1
ATOM 751 O O . ASN A 1 92 ? -1.521 6.171 1.353 1.00 92.75 92 ASN A O 1
ATOM 755 N N . VAL A 1 93 ? 0.255 6.720 0.100 1.00 93.94 93 VAL A N 1
ATOM 756 C CA . VAL A 1 93 ? 0.928 5.421 0.248 1.00 93.94 93 VAL A CA 1
ATOM 757 C C . VAL A 1 93 ? 1.880 5.505 1.442 1.00 93.94 93 VAL A C 1
ATOM 759 O O . VAL A 1 93 ? 2.872 6.226 1.382 1.00 93.94 93 VAL A O 1
ATOM 762 N N . ILE A 1 94 ? 1.579 4.776 2.520 1.00 93.44 94 ILE A N 1
ATOM 763 C CA . ILE A 1 94 ? 2.426 4.700 3.723 1.00 93.44 94 ILE A CA 1
ATOM 764 C C . ILE A 1 94 ? 3.608 3.753 3.477 1.00 93.44 94 ILE A C 1
ATOM 766 O O . ILE A 1 94 ? 4.748 4.097 3.773 1.00 93.44 94 ILE A O 1
ATOM 770 N N . ASP A 1 95 ? 3.342 2.568 2.917 1.00 93.38 95 ASP A N 1
ATOM 771 C CA . ASP A 1 95 ? 4.354 1.573 2.542 1.00 93.38 95 ASP A CA 1
ATOM 772 C C . ASP A 1 95 ? 4.007 0.928 1.196 1.00 93.38 95 ASP A C 1
ATOM 774 O O . ASP A 1 95 ? 2.836 0.745 0.865 1.00 93.38 95 ASP A O 1
ATOM 778 N N . GLY A 1 96 ? 5.034 0.532 0.439 1.00 93.06 96 GLY A N 1
ATOM 779 C CA . GLY A 1 96 ? 4.864 -0.212 -0.809 1.00 93.06 96 GLY A CA 1
ATOM 780 C C . GLY A 1 96 ? 4.905 0.624 -2.087 1.00 93.06 96 GLY A C 1
ATOM 781 O O . GLY A 1 96 ? 4.485 0.133 -3.131 1.00 93.06 96 GLY A O 1
ATOM 782 N N . LEU A 1 97 ? 5.465 1.839 -2.050 1.00 91.88 97 LEU A N 1
ATOM 783 C CA . LEU A 1 97 ? 5.600 2.700 -3.234 1.00 91.88 97 LEU A CA 1
ATOM 784 C C . LEU A 1 97 ? 6.298 1.990 -4.410 1.00 91.88 97 LEU A C 1
ATOM 786 O O . LEU A 1 97 ? 5.800 2.043 -5.533 1.00 91.88 97 LEU A O 1
ATOM 790 N N . HIS A 1 98 ? 7.389 1.251 -4.159 1.00 90.88 98 HIS A N 1
ATOM 791 C CA . HIS A 1 98 ? 8.066 0.452 -5.195 1.00 90.88 98 HIS A CA 1
ATOM 792 C C . HIS A 1 98 ? 7.146 -0.585 -5.841 1.00 90.88 98 HIS A C 1
ATOM 794 O O . HIS A 1 98 ? 7.219 -0.790 -7.049 1.00 90.88 98 HIS A O 1
ATOM 800 N N . ARG A 1 99 ? 6.265 -1.215 -5.053 1.00 93.06 99 ARG A N 1
ATOM 801 C CA . ARG A 1 99 ? 5.301 -2.209 -5.546 1.00 93.06 99 ARG A CA 1
ATOM 802 C C . ARG A 1 99 ? 4.241 -1.541 -6.414 1.00 93.06 99 ARG A C 1
ATOM 804 O O . ARG A 1 99 ? 3.970 -2.027 -7.505 1.00 93.06 99 ARG A O 1
ATOM 811 N N . SER A 1 100 ? 3.712 -0.393 -5.992 1.00 94.06 100 SER A N 1
ATOM 812 C CA . SER A 1 100 ? 2.758 0.385 -6.793 1.00 94.06 100 SER A CA 1
ATOM 813 C C . SER A 1 100 ? 3.351 0.816 -8.138 1.00 94.06 100 SER A C 1
ATOM 815 O O . SER A 1 100 ? 2.710 0.665 -9.176 1.00 94.06 100 SER A O 1
ATOM 817 N N . VAL A 1 101 ? 4.598 1.298 -8.146 1.00 92.19 101 VAL A N 1
ATOM 818 C CA . V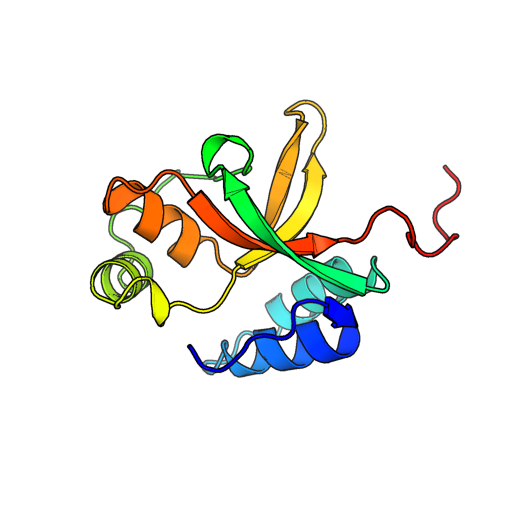AL A 1 101 ? 5.293 1.683 -9.386 1.00 92.19 101 VAL A CA 1
ATOM 819 C C . VAL A 1 101 ? 5.583 0.460 -10.265 1.00 92.19 101 VAL A C 1
ATOM 821 O O . VAL A 1 101 ? 5.399 0.529 -11.479 1.00 92.19 101 VAL A O 1
ATOM 824 N N . ALA A 1 102 ? 5.971 -0.675 -9.675 1.00 92.19 102 ALA A N 1
ATOM 825 C CA . ALA A 1 102 ? 6.173 -1.922 -10.412 1.00 92.19 102 ALA A CA 1
ATOM 826 C C . ALA A 1 102 ? 4.886 -2.395 -11.107 1.00 92.19 102 ALA A C 1
ATOM 828 O O . ALA A 1 102 ? 4.929 -2.773 -12.276 1.00 92.19 102 ALA A O 1
ATOM 829 N N . ARG A 1 103 ? 3.728 -2.299 -10.438 1.00 92.62 103 ARG A N 1
ATOM 830 C CA . ARG A 1 103 ? 2.420 -2.624 -11.036 1.00 92.62 103 ARG A CA 1
ATOM 831 C C . ARG A 1 103 ? 2.122 -1.775 -12.268 1.00 92.62 103 ARG A C 1
ATOM 833 O O . ARG A 1 103 ? 1.789 -2.332 -13.311 1.00 92.62 103 ARG A O 1
ATOM 840 N N . LEU A 1 104 ? 2.312 -0.459 -12.166 1.00 91.12 104 LEU A N 1
ATOM 841 C CA . LEU A 1 104 ? 2.131 0.452 -13.299 1.00 91.12 104 LEU A CA 1
ATOM 842 C C . LEU A 1 104 ? 3.072 0.123 -14.458 1.00 91.12 104 LEU A C 1
ATOM 844 O O . LEU A 1 104 ? 2.651 0.117 -15.612 1.00 91.12 104 LEU A O 1
ATOM 848 N N . ARG A 1 105 ? 4.337 -0.198 -14.162 1.00 88.94 105 ARG A N 1
ATOM 849 C CA . ARG A 1 105 ? 5.320 -0.606 -15.175 1.00 88.94 105 ARG A CA 1
ATOM 850 C C . ARG A 1 105 ? 4.898 -1.884 -15.907 1.00 88.94 105 ARG A C 1
ATOM 852 O O . ARG A 1 105 ? 5.134 -1.992 -17.107 1.00 88.94 105 ARG A O 1
ATOM 859 N N . C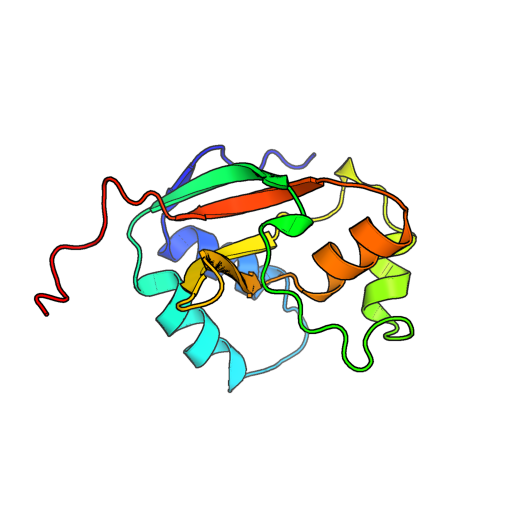YS A 1 106 ? 4.257 -2.817 -15.209 1.00 90.81 106 CYS A N 1
ATOM 860 C CA . CYS A 1 106 ? 3.710 -4.043 -15.791 1.00 90.81 106 CYS A CA 1
ATOM 861 C C . CYS A 1 106 ? 2.351 -3.846 -16.492 1.00 90.81 106 CYS A C 1
ATOM 863 O O . CYS A 1 106 ? 1.755 -4.827 -16.929 1.00 90.81 106 CYS A O 1
ATOM 865 N N . GLY A 1 107 ? 1.848 -2.610 -16.603 1.00 92.75 107 GLY A N 1
ATOM 866 C CA . GLY A 1 107 ? 0.570 -2.308 -17.256 1.00 92.75 107 GLY A CA 1
ATOM 867 C C . GLY A 1 107 ? -0.661 -2.744 -16.458 1.00 92.75 107 GLY A C 1
ATOM 868 O O . GLY A 1 107 ? -1.733 -2.901 -17.037 1.00 92.75 107 GLY A O 1
ATOM 869 N N . LEU A 1 108 ? -0.513 -2.962 -15.149 1.00 94.25 108 LEU A N 1
ATOM 870 C CA . LEU A 1 108 ? -1.624 -3.271 -14.252 1.00 94.25 108 LEU A CA 1
ATOM 871 C C . LEU A 1 108 ? -2.263 -1.975 -13.745 1.00 94.25 108 LEU A C 1
ATOM 873 O O . LEU A 1 108 ? -1.589 -0.957 -13.595 1.00 94.25 108 LEU A O 1
ATOM 877 N N . ASP A 1 109 ? -3.560 -2.032 -13.461 1.00 95.94 109 ASP A N 1
ATOM 878 C CA . ASP A 1 109 ? -4.388 -0.895 -13.043 1.00 95.94 109 ASP A CA 1
ATOM 879 C C . ASP A 1 109 ? -4.727 -0.902 -11.546 1.00 95.94 109 ASP A C 1
ATOM 881 O O . ASP A 1 109 ? -5.192 0.099 -11.006 1.00 95.94 109 ASP A O 1
ATOM 885 N N . THR A 1 110 ? -4.461 -2.015 -10.863 1.00 96.12 110 THR A N 1
ATOM 886 C CA . THR A 1 110 ? -4.859 -2.249 -9.476 1.00 96.12 110 THR A CA 1
ATOM 887 C C . THR A 1 110 ? -3.744 -2.873 -8.642 1.00 96.12 110 THR A C 1
ATOM 889 O O . THR A 1 110 ? -2.814 -3.529 -9.134 1.00 96.12 110 THR A O 1
ATOM 892 N N . VAL A 1 111 ? -3.846 -2.672 -7.329 1.00 95.75 111 VAL A N 1
ATOM 893 C CA . VAL A 1 111 ? -2.929 -3.228 -6.334 1.00 95.75 111 VAL A CA 1
ATOM 894 C C . VAL A 1 111 ? -3.687 -3.667 -5.086 1.00 95.75 111 VAL A C 1
ATOM 896 O O . VAL A 1 111 ? -4.631 -3.010 -4.651 1.00 95.75 111 VAL A O 1
ATOM 899 N N . TRP A 1 112 ? -3.261 -4.781 -4.492 1.00 96.25 112 TRP A N 1
ATOM 900 C CA . TRP A 1 112 ? -3.749 -5.191 -3.179 1.00 96.25 112 TRP A CA 1
ATOM 901 C C . TRP A 1 112 ? -3.182 -4.270 -2.104 1.00 96.25 112 TRP A C 1
ATOM 903 O O . TRP A 1 112 ? -1.967 -4.084 -2.009 1.00 96.25 112 TRP A O 1
ATOM 913 N N . ALA A 1 113 ? -4.059 -3.711 -1.283 1.00 96.88 113 ALA A N 1
ATOM 914 C CA . ALA A 1 113 ? -3.709 -2.725 -0.280 1.00 96.88 113 ALA A CA 1
ATOM 915 C C . ALA A 1 113 ? -4.471 -2.958 1.021 1.00 96.88 113 ALA A C 1
ATOM 917 O O . ALA A 1 113 ? -5.667 -3.244 1.004 1.00 96.88 113 ALA A O 1
ATOM 918 N N . TYR A 1 114 ? -3.794 -2.767 2.148 1.00 97.25 114 TYR A N 1
ATOM 919 C CA . TYR A 1 114 ? -4.458 -2.512 3.416 1.00 97.25 114 TYR A CA 1
ATOM 920 C C . TYR A 1 114 ? -4.881 -1.047 3.465 1.00 97.25 114 TYR A C 1
ATOM 922 O O . TYR A 1 114 ? -4.040 -0.145 3.486 1.00 97.25 114 TYR A O 1
ATOM 930 N N . VAL A 1 115 ? -6.193 -0.834 3.466 1.00 95.44 115 VAL A N 1
ATOM 931 C CA . VAL A 1 115 ? -6.840 0.479 3.527 1.00 95.44 115 VAL A CA 1
ATOM 932 C C . VAL A 1 115 ? -7.370 0.689 4.941 1.00 95.44 115 VAL A C 1
ATOM 934 O O . VAL A 1 115 ? -7.957 -0.254 5.481 1.00 95.44 115 VAL A O 1
ATOM 937 N N . PRO A 1 116 ? -7.185 1.867 5.556 1.00 93.12 116 PRO A N 1
ATOM 938 C CA . PRO A 1 116 ? -7.764 2.134 6.858 1.00 93.12 116 PRO A CA 1
ATOM 939 C C . PRO A 1 116 ? -9.278 1.943 6.857 1.00 93.12 116 PRO A C 1
ATOM 941 O O . PRO A 1 116 ? -9.960 2.312 5.900 1.00 93.12 116 PRO A O 1
ATOM 944 N N . ASP A 1 117 ? -9.801 1.345 7.923 1.00 88.81 117 ASP A N 1
ATOM 945 C CA . ASP A 1 117 ? -11.243 1.257 8.117 1.00 88.81 117 ASP A CA 1
ATOM 946 C C . ASP A 1 117 ? -11.757 2.553 8.756 1.00 88.81 117 ASP A C 1
ATOM 948 O O . ASP A 1 117 ? -11.738 2.710 9.981 1.00 88.81 117 ASP A O 1
ATOM 952 N N . ASP A 1 118 ? -12.170 3.506 7.916 1.00 69.69 118 ASP A N 1
ATOM 953 C CA . ASP A 1 118 ? -12.605 4.844 8.343 1.00 69.69 118 ASP A CA 1
ATOM 954 C C . ASP A 1 118 ? -13.829 4.811 9.289 1.00 69.69 118 ASP A C 1
ATOM 956 O O . ASP A 1 118 ? -14.023 5.732 10.083 1.00 69.69 118 ASP A O 1
ATOM 960 N N . ASP A 1 119 ? -14.596 3.713 9.310 1.00 58.31 119 ASP A N 1
ATOM 961 C CA . ASP A 1 119 ? -15.707 3.499 10.253 1.00 58.31 119 ASP A CA 1
ATOM 962 C C . ASP A 1 119 ? -15.234 3.311 11.712 1.00 58.31 119 ASP A C 1
ATOM 964 O O . ASP A 1 119 ? -16.041 3.245 12.645 1.00 58.31 119 ASP A O 1
ATOM 968 N N . ARG A 1 120 ? -13.915 3.217 11.933 1.00 53.62 120 ARG A N 1
ATOM 969 C CA . ARG A 1 120 ? -13.271 3.070 13.246 1.00 53.62 120 ARG A CA 1
ATOM 970 C C . ARG A 1 120 ? -12.054 3.976 13.410 1.00 53.62 120 ARG A C 1
ATOM 972 O O . ARG A 1 120 ? -11.069 3.587 14.056 1.00 53.62 120 ARG A O 1
ATOM 979 N N . ILE A 1 121 ? -12.099 5.193 12.865 1.00 53.06 121 ILE A N 1
ATOM 980 C CA . ILE A 1 121 ? -11.125 6.228 13.236 1.00 53.06 121 ILE A CA 1
ATOM 981 C C . ILE A 1 121 ? -11.163 6.353 14.762 1.00 53.06 121 ILE A C 1
ATOM 983 O O . ILE A 1 121 ? -12.228 6.547 15.353 1.00 53.06 121 ILE A O 1
ATOM 987 N N . LYS A 1 122 ? -10.008 6.187 15.420 1.00 49.62 122 LYS A N 1
ATOM 988 C CA . LYS A 1 122 ? -9.888 6.459 16.855 1.00 49.62 122 LYS A CA 1
ATOM 989 C C . LYS A 1 122 ? -10.351 7.898 17.065 1.00 49.62 122 LYS A C 1
ATOM 991 O O . LYS A 1 122 ? -9.648 8.818 16.660 1.00 49.62 122 LYS A O 1
ATOM 996 N N . ALA A 1 123 ? -11.525 8.073 17.671 1.00 43.56 123 ALA A N 1
ATOM 997 C CA . ALA A 1 123 ? -11.996 9.360 18.162 1.00 43.56 123 ALA A CA 1
ATOM 998 C C . ALA A 1 123 ? -10.872 9.968 19.012 1.00 43.56 123 ALA A C 1
ATOM 1000 O O . ALA A 1 123 ? -10.548 9.457 20.085 1.00 43.56 123 ALA A O 1
ATOM 1001 N N . GLY A 1 124 ? -10.175 10.954 18.456 1.00 44.91 124 GLY A N 1
ATOM 1002 C CA . GLY A 1 124 ? -8.895 11.391 19.006 1.00 44.91 124 GLY A CA 1
ATOM 1003 C C . GLY A 1 124 ? -8.143 12.445 18.203 1.00 44.91 124 GLY A C 1
ATOM 1004 O O . GLY A 1 124 ? -7.043 12.805 18.608 1.00 44.91 124 GLY A O 1
ATOM 1005 N N . ILE A 1 125 ? -8.712 12.963 17.112 1.00 42.91 125 ILE A N 1
ATOM 1006 C CA . ILE A 1 125 ? -8.333 14.271 16.573 1.00 42.91 125 ILE A CA 1
ATOM 1007 C C . ILE A 1 125 ? -9.641 14.995 16.256 1.00 42.91 125 ILE A C 1
ATOM 1009 O O . ILE A 1 125 ? -10.111 14.999 15.121 1.00 42.91 125 ILE A O 1
ATOM 1013 N N . ASP A 1 126 ? -10.256 15.536 17.307 1.00 35.59 126 ASP A N 1
ATOM 1014 C CA . ASP A 1 126 ? -11.169 16.664 17.155 1.00 35.59 126 ASP A CA 1
ATOM 1015 C C . ASP A 1 126 ? -10.347 17.812 16.546 1.00 35.59 126 ASP A C 1
ATOM 1017 O O . ASP A 1 126 ? -9.346 18.243 17.130 1.00 35.59 126 ASP A O 1
ATOM 1021 N N . ALA A 1 127 ? -10.728 18.235 15.342 1.00 37.28 127 ALA A N 1
ATOM 1022 C CA . ALA A 1 127 ? -10.328 19.515 14.767 1.00 37.28 127 ALA A CA 1
ATOM 1023 C C . ALA A 1 127 ? -11.351 20.585 15.163 1.00 37.28 127 ALA A C 1
ATOM 1025 O O . ALA A 1 127 ? -12.561 20.259 15.165 1.00 37.28 127 ALA A O 1
#